Protein AF-A0A957SDJ1-F1 (afdb_monomer_lite)

Sequence (162 aa):
DATLLQKRFTLPARDPVRVSFGGVARGQEAPIFWISEKTANRILADSGQTVEALRRAAEQLGLDEVQTFDTGQTVAMQIDGEVRAGVEAVHVIGHLPAVEAQNLGGQMIVVMAQYDAPPPAPGDAIYPAVNDNASGVAVMLEAIRIMYETGYRPYKTFLFVA

Radius of gyration: 23.14 Å; chains: 1; bounding box: 52×44×58 Å

Foldseek 3Di:
DVVVVVQDFDDPVDDPVDDDDPDDDDGDSDDDADDDQVVVCVLQVQVPDGPVNVVVVVVVADVVGDDDDDSVDDDDDDDPDDDDPPDDDDKDKDKDAADPDDPQRPAEDEQEFADDDDADHVPDPGDPCVPPGVVSVVVVVVVVVVCVVVVPHHNYMYMYMD

Secondary structure (DSSP, 8-state):
-TTTTTS--B--SSBTTB--TTS--PPBSS------HHHHHHHTGGGT--HHHHHHHHTT--TT---------------------S------EEEEPPPS-TT-TT-EEEEE-----PPPPTT-S----IIIIIHHHHHHHHHHHHHHHTT---SSEEEEE-

pLDDT: mean 81.79, std 16.07, range [43.47, 98.19]

Structure (mmCIF, N/CA/C/O backbone):
data_AF-A0A957SDJ1-F1
#
_entry.id   AF-A0A957SDJ1-F1
#
loop_
_atom_site.group_PDB
_atom_site.id
_atom_site.type_symbol
_atom_site.label_atom_id
_atom_site.label_alt_id
_atom_site.label_comp_id
_atom_site.label_asym_id
_atom_site.label_entity_id
_atom_site.label_seq_id
_atom_site.pdbx_PDB_ins_code
_atom_site.Cartn_x
_atom_site.Cartn_y
_atom_site.Cartn_z
_atom_site.occupancy
_atom_site.B_iso_or_equiv
_atom_site.auth_seq_id
_atom_site.auth_comp_id
_atom_site.auth_asym_id
_atom_site.auth_atom_id
_atom_site.pdbx_PDB_model_num
ATOM 1 N N . ASP A 1 1 ? 6.014 -25.379 16.887 1.00 49.56 1 ASP A N 1
ATOM 2 C CA . ASP A 1 1 ? 4.820 -26.025 17.448 1.00 49.56 1 ASP A CA 1
ATOM 3 C C . ASP A 1 1 ? 3.858 -26.359 16.309 1.00 49.56 1 ASP A C 1
ATOM 5 O O . ASP A 1 1 ? 3.523 -25.466 15.541 1.00 49.56 1 ASP A O 1
ATOM 9 N N . ALA A 1 2 ? 3.503 -27.632 16.125 1.00 43.47 2 ALA A N 1
ATOM 10 C CA . ALA A 1 2 ? 2.720 -28.101 14.972 1.00 43.47 2 ALA A CA 1
ATOM 11 C C . ALA A 1 2 ? 1.269 -27.585 14.989 1.00 43.47 2 ALA A C 1
ATOM 13 O O . ALA A 1 2 ? 0.656 -27.417 13.938 1.00 43.47 2 ALA A O 1
ATOM 14 N N . THR A 1 3 ? 0.748 -27.254 16.171 1.00 54.88 3 THR A N 1
ATOM 15 C CA . THR A 1 3 ? -0.564 -26.623 16.364 1.00 54.88 3 THR A CA 1
ATOM 16 C C . THR A 1 3 ? -0.619 -25.191 15.835 1.00 54.88 3 THR A C 1
ATOM 18 O O . THR A 1 3 ? -1.650 -24.776 15.314 1.00 54.88 3 THR A O 1
ATOM 21 N N . LEU A 1 4 ? 0.496 -24.453 15.867 1.00 47.47 4 LEU A N 1
ATOM 22 C CA . LEU A 1 4 ? 0.580 -23.109 15.279 1.00 47.47 4 LEU A CA 1
ATOM 23 C C . LEU A 1 4 ? 0.482 -23.125 13.749 1.00 47.47 4 LEU A C 1
ATOM 25 O O . LEU A 1 4 ? -0.014 -22.169 13.168 1.00 47.47 4 LEU A O 1
ATOM 29 N N . LEU A 1 5 ? 0.894 -24.216 13.095 1.00 45.69 5 LEU A N 1
ATOM 30 C CA . LEU A 1 5 ? 0.767 -24.374 11.639 1.00 45.69 5 LEU A CA 1
ATOM 31 C C . LEU A 1 5 ? -0.687 -24.585 11.190 1.00 45.69 5 LEU A C 1
ATOM 33 O O . LEU A 1 5 ? -0.999 -24.375 10.021 1.00 45.69 5 LEU A O 1
ATOM 37 N N . GLN A 1 6 ? -1.575 -24.994 12.105 1.00 52.12 6 GLN A N 1
ATOM 38 C CA . GLN A 1 6 ? -3.013 -25.089 11.840 1.00 52.12 6 GLN A CA 1
ATOM 39 C C . GLN A 1 6 ? -3.759 -23.780 12.117 1.00 52.12 6 GLN A C 1
ATOM 41 O O . GLN A 1 6 ? -4.876 -23.600 11.626 1.00 52.12 6 GLN A O 1
ATOM 46 N N . LYS A 1 7 ? -3.158 -22.858 12.884 1.00 54.41 7 LYS A N 1
ATOM 47 C CA . LYS A 1 7 ? -3.734 -21.534 13.105 1.00 54.41 7 LYS A CA 1
ATOM 48 C C . LYS A 1 7 ? -3.619 -20.737 11.813 1.00 54.41 7 LYS A C 1
ATOM 50 O O . LYS A 1 7 ? -2.533 -20.500 11.289 1.00 54.41 7 LYS A O 1
ATOM 55 N N . ARG A 1 8 ? -4.770 -20.352 11.271 1.00 58.09 8 ARG A N 1
ATOM 56 C CA . ARG A 1 8 ? -4.831 -19.535 10.062 1.00 58.09 8 ARG A CA 1
ATOM 57 C C . ARG A 1 8 ? -4.597 -18.091 10.474 1.00 58.09 8 ARG A C 1
ATOM 59 O O . ARG A 1 8 ? -5.400 -17.517 11.202 1.00 58.09 8 ARG A O 1
ATOM 66 N N . PHE A 1 9 ? -3.475 -17.536 10.043 1.00 54.06 9 PHE A N 1
ATOM 67 C CA . PHE A 1 9 ? -3.145 -16.145 10.300 1.00 54.06 9 PHE A CA 1
ATOM 68 C C . PHE A 1 9 ? -3.997 -15.250 9.407 1.00 54.06 9 PHE A C 1
ATOM 70 O O . PHE A 1 9 ? -4.137 -15.509 8.210 1.00 54.06 9 PHE A O 1
ATOM 77 N N . THR A 1 10 ? -4.544 -14.183 9.982 1.00 50.41 10 THR A N 1
ATOM 78 C CA . THR A 1 10 ? -5.080 -13.099 9.162 1.00 50.41 10 THR A CA 1
ATOM 79 C C . THR A 1 10 ? -3.899 -12.245 8.716 1.00 50.41 10 THR A C 1
ATOM 81 O O . THR A 1 10 ? -3.015 -11.915 9.512 1.00 50.41 10 THR A O 1
ATOM 84 N N . LEU A 1 11 ? -3.827 -11.956 7.420 1.00 50.75 11 LEU A N 1
ATOM 85 C CA . LEU A 1 11 ? -2.914 -10.951 6.898 1.00 50.75 11 LEU A CA 1
ATOM 86 C C . LEU A 1 11 ? -3.661 -9.618 6.908 1.00 50.75 11 LEU A C 1
ATOM 88 O O . LEU A 1 11 ? -4.457 -9.367 6.007 1.00 50.75 11 LEU A O 1
ATOM 92 N N . PRO A 1 12 ? -3.366 -8.693 7.820 1.00 50.09 12 PRO A N 1
ATOM 93 C CA . PRO A 1 12 ? -3.019 -7.373 7.355 1.00 50.09 12 PRO A CA 1
ATOM 94 C C . PRO A 1 12 ? -1.614 -7.503 6.765 1.00 50.09 12 PRO A C 1
ATOM 96 O O . PRO A 1 12 ? -0.684 -7.936 7.445 1.00 50.09 12 PRO A O 1
ATOM 99 N N . ALA A 1 13 ? -1.430 -7.128 5.500 1.00 46.69 13 ALA A N 1
ATOM 100 C CA . ALA A 1 13 ? -0.107 -7.111 4.865 1.00 46.69 13 ALA A CA 1
ATOM 101 C C . ALA A 1 13 ? 0.901 -6.181 5.583 1.00 46.69 13 ALA A C 1
ATOM 103 O O . ALA A 1 13 ? 2.080 -6.146 5.236 1.00 46.69 13 ALA A O 1
ATOM 104 N N . ARG A 1 14 ? 0.450 -5.421 6.589 1.00 51.72 14 ARG A N 1
ATOM 105 C CA . ARG A 1 14 ? 1.237 -4.439 7.321 1.00 51.72 14 ARG A CA 1
ATOM 106 C C . ARG A 1 14 ? 0.742 -4.353 8.761 1.00 51.72 14 ARG A C 1
ATOM 108 O O . ARG A 1 14 ? -0.433 -4.082 8.993 1.00 51.72 14 ARG A O 1
ATOM 115 N N . ASP A 1 15 ? 1.640 -4.563 9.714 1.00 53.47 15 ASP A N 1
ATOM 116 C CA . ASP A 1 15 ? 1.422 -4.109 11.085 1.00 53.47 15 ASP A CA 1
ATOM 117 C C . ASP A 1 15 ? 1.322 -2.569 11.041 1.00 53.47 15 ASP A C 1
ATOM 119 O O . ASP A 1 15 ? 2.271 -1.926 10.576 1.00 53.47 15 ASP A O 1
ATOM 123 N N . PRO A 1 16 ? 0.192 -1.955 11.447 1.00 52.38 16 PRO A N 1
ATOM 124 C CA . PRO A 1 16 ? 0.015 -0.505 11.362 1.00 52.38 16 PRO A CA 1
ATOM 125 C C . PRO A 1 16 ? 0.982 0.263 12.275 1.00 52.38 16 PRO A C 1
ATOM 127 O O . PRO A 1 16 ? 1.159 1.464 12.095 1.00 52.38 16 PRO A O 1
ATOM 130 N N . VAL A 1 17 ? 1.623 -0.423 13.225 1.00 49.91 17 VAL A N 1
ATOM 131 C CA . VAL A 1 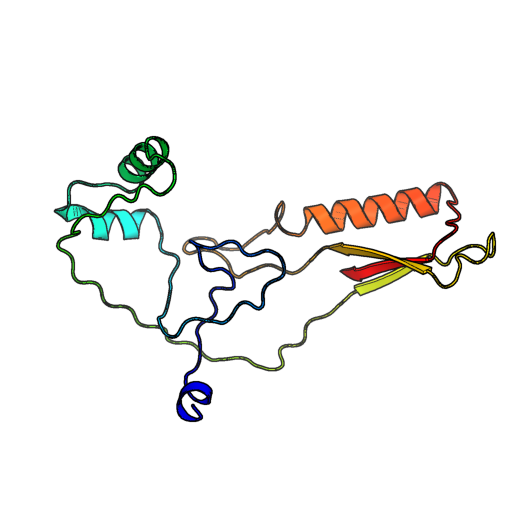17 ? 2.577 0.144 14.185 1.00 49.91 17 VAL A CA 1
ATOM 132 C C . VAL A 1 17 ? 4.026 -0.151 13.778 1.00 49.91 17 VAL A C 1
ATOM 134 O O . VAL A 1 17 ? 4.951 0.521 14.228 1.00 49.91 17 VAL A O 1
ATOM 137 N N . ARG A 1 18 ? 4.257 -1.127 12.887 1.00 48.44 18 ARG A N 1
ATOM 138 C CA . ARG A 1 18 ? 5.602 -1.547 12.478 1.00 48.44 18 ARG A CA 1
ATOM 139 C C . ARG A 1 18 ? 5.753 -1.590 10.961 1.00 48.44 18 ARG A C 1
ATOM 141 O O . ARG A 1 18 ? 5.398 -2.557 10.292 1.00 48.44 18 ARG A O 1
ATOM 148 N N . VAL A 1 19 ? 6.416 -0.572 10.417 1.00 50.03 19 VAL A N 1
ATOM 149 C CA . VAL A 1 19 ? 6.901 -0.591 9.033 1.00 50.03 19 VAL A CA 1
ATOM 150 C C . VAL A 1 19 ? 8.265 -1.277 9.010 1.00 50.03 19 VAL A C 1
ATOM 152 O O . VAL A 1 19 ? 9.256 -0.728 9.476 1.00 50.03 19 VAL A O 1
ATOM 155 N N . SER A 1 20 ? 8.337 -2.501 8.493 1.00 44.94 20 SER A N 1
ATOM 156 C CA . SER A 1 20 ? 9.617 -3.153 8.192 1.00 44.94 20 SER A CA 1
ATOM 157 C C . SER A 1 20 ? 9.768 -3.276 6.681 1.00 44.94 20 SER A C 1
ATOM 159 O O . SER A 1 20 ? 9.034 -4.024 6.044 1.00 44.94 20 SER A O 1
ATOM 161 N N . PHE A 1 21 ? 10.720 -2.543 6.105 1.00 45.03 21 PHE A N 1
ATOM 162 C CA . PHE A 1 21 ? 11.162 -2.784 4.734 1.00 45.03 21 PHE A CA 1
ATOM 163 C C . PHE A 1 21 ? 12.007 -4.067 4.700 1.00 45.03 21 PHE A C 1
ATOM 165 O O . PHE A 1 21 ? 12.922 -4.227 5.504 1.00 45.03 21 PHE A O 1
ATOM 172 N N . GLY A 1 22 ? 11.686 -4.992 3.791 1.00 47.22 22 GLY A N 1
ATOM 173 C CA . GLY A 1 22 ? 12.492 -6.196 3.535 1.00 47.22 22 GLY A CA 1
ATOM 174 C C . GLY A 1 22 ? 12.349 -7.349 4.541 1.00 47.22 22 GLY A C 1
ATOM 175 O O . GLY A 1 22 ? 13.127 -8.298 4.479 1.00 47.22 22 GLY A O 1
ATOM 176 N N . GLY A 1 23 ? 11.381 -7.296 5.462 1.00 53.31 23 GLY A N 1
ATOM 177 C CA . GLY A 1 23 ? 11.087 -8.391 6.393 1.00 53.31 23 GLY A CA 1
ATOM 178 C C . GLY A 1 23 ? 9.976 -9.318 5.892 1.00 53.31 23 GLY A C 1
ATOM 179 O O . GLY A 1 23 ? 9.065 -8.883 5.193 1.00 53.31 23 GLY A O 1
ATOM 180 N N . VAL A 1 24 ? 10.009 -10.593 6.293 1.00 52.81 24 VAL A N 1
ATOM 181 C CA . VAL A 1 24 ? 8.871 -11.502 6.085 1.00 52.81 24 VAL A CA 1
ATOM 182 C C . VAL A 1 24 ? 7.725 -11.034 6.979 1.00 52.81 24 VAL A C 1
ATOM 184 O O . VAL A 1 24 ? 7.798 -11.173 8.202 1.00 52.81 24 VAL A O 1
ATOM 187 N N . ALA A 1 25 ? 6.668 -10.491 6.377 1.00 54.62 25 ALA A N 1
ATOM 188 C CA . ALA A 1 25 ? 5.422 -10.226 7.080 1.00 54.62 25 ALA A CA 1
ATOM 189 C C . ALA A 1 25 ? 4.823 -11.569 7.521 1.00 54.62 25 ALA A C 1
ATOM 191 O O . ALA A 1 25 ? 4.375 -12.374 6.705 1.00 54.62 25 ALA A O 1
ATOM 192 N N . ARG A 1 26 ? 4.861 -11.844 8.826 1.00 56.28 26 ARG A N 1
ATOM 193 C CA . ARG A 1 26 ? 4.103 -12.945 9.421 1.00 56.28 26 ARG A CA 1
ATOM 194 C C . ARG A 1 26 ? 2.746 -12.384 9.820 1.00 56.28 26 ARG A C 1
ATOM 196 O O . ARG A 1 26 ? 2.697 -11.388 10.537 1.00 56.28 26 ARG A O 1
ATOM 203 N N . GLY A 1 27 ? 1.669 -12.998 9.332 1.00 58.56 27 GLY A N 1
ATOM 204 C CA . GLY A 1 27 ? 0.319 -12.644 9.766 1.00 58.56 27 GLY A CA 1
ATOM 205 C C . GLY A 1 27 ? 0.158 -12.818 11.280 1.00 58.56 27 GLY A C 1
ATOM 206 O O . GLY A 1 27 ? 0.983 -13.461 11.934 1.00 58.56 27 GLY A O 1
ATOM 207 N N . GLN A 1 28 ? -0.894 -12.229 11.843 1.00 64.31 28 GLN A N 1
ATOM 208 C CA . GLN A 1 28 ? -1.128 -12.241 13.289 1.00 64.31 28 GLN A CA 1
ATOM 209 C C . GLN A 1 28 ? -2.182 -13.284 13.686 1.00 64.31 28 GLN A C 1
ATOM 211 O O . GLN A 1 28 ? -3.058 -13.639 12.892 1.00 64.31 28 GLN A O 1
ATOM 216 N N . GLU A 1 29 ? -2.077 -13.800 14.919 1.00 66.44 29 GLU A N 1
ATOM 217 C CA . GLU A 1 29 ? -3.080 -14.711 15.505 1.00 66.44 29 GLU A CA 1
ATOM 218 C C . GLU A 1 29 ? -4.362 -13.982 15.927 1.00 66.44 29 GLU A C 1
ATOM 220 O O . GLU A 1 29 ? -5.395 -14.620 16.121 1.00 66.44 29 GLU A O 1
ATOM 225 N N . ALA A 1 30 ? -4.299 -12.656 16.060 1.00 70.38 30 ALA A N 1
ATOM 226 C CA . ALA A 1 30 ? -5.447 -11.809 16.332 1.00 70.38 30 ALA A CA 1
ATOM 227 C C . ALA A 1 30 ? -5.935 -11.146 15.031 1.00 70.38 30 ALA A C 1
ATOM 229 O O . ALA A 1 30 ? -5.107 -10.658 14.255 1.00 70.38 30 ALA A O 1
ATOM 230 N N . PRO A 1 31 ? -7.255 -11.111 14.779 1.00 73.44 31 PRO A N 1
ATOM 231 C CA . PRO A 1 31 ? -7.810 -10.336 13.678 1.00 73.44 31 PRO A CA 1
ATOM 232 C C . PRO A 1 31 ? -7.573 -8.837 13.894 1.00 73.44 31 PRO A C 1
ATOM 234 O O . PRO A 1 31 ? -7.724 -8.320 15.000 1.00 73.44 31 PRO A O 1
ATOM 237 N N . ILE A 1 32 ? -7.241 -8.132 12.814 1.00 76.06 32 ILE A N 1
ATOM 238 C CA . ILE A 1 32 ? -7.109 -6.672 12.792 1.00 76.06 32 ILE A CA 1
ATOM 239 C C . ILE A 1 32 ? -8.023 -6.129 11.699 1.00 76.06 32 ILE A C 1
ATOM 241 O O . ILE A 1 32 ? -8.060 -6.661 10.587 1.00 76.06 32 ILE A O 1
ATOM 245 N N . PHE A 1 33 ? -8.726 -5.040 12.005 1.00 77.62 33 PHE A N 1
ATOM 246 C CA . PHE A 1 33 ? -9.606 -4.363 11.065 1.00 77.62 33 PHE A CA 1
ATOM 247 C C . PHE A 1 33 ? -9.244 -2.905 10.875 1.00 77.62 33 PHE A C 1
ATOM 249 O O . PHE A 1 33 ? -9.018 -2.172 11.837 1.00 77.62 33 PHE A O 1
ATOM 256 N N . TRP A 1 34 ? -9.338 -2.470 9.623 1.00 79.75 34 TRP A N 1
ATOM 257 C CA . TRP A 1 34 ? -9.606 -1.075 9.328 1.00 79.75 34 TRP A CA 1
ATOM 258 C C . TRP A 1 34 ? -11.075 -0.790 9.634 1.00 79.75 34 TRP A C 1
ATOM 260 O O . TRP A 1 34 ? -11.964 -1.526 9.208 1.00 79.75 34 TRP A O 1
ATOM 270 N N . ILE A 1 35 ? -11.329 0.284 10.373 1.00 86.19 35 ILE A N 1
ATOM 271 C CA . ILE A 1 35 ? -12.672 0.800 10.634 1.00 86.19 35 ILE A CA 1
ATOM 272 C C . ILE A 1 35 ? -12.741 2.252 10.179 1.00 86.19 35 ILE A C 1
ATOM 274 O O . ILE A 1 35 ? -11.733 2.955 10.156 1.00 86.19 35 ILE A O 1
ATOM 278 N N . SER A 1 36 ? -13.938 2.716 9.828 1.00 89.00 36 SER A N 1
ATOM 279 C CA . SER A 1 36 ? -14.133 4.127 9.501 1.00 89.00 36 SER A CA 1
ATOM 280 C C . SER A 1 36 ? -13.956 5.008 10.738 1.00 89.00 36 SER A C 1
ATOM 282 O O . SER A 1 36 ? -14.215 4.586 11.870 1.00 89.00 36 SER A O 1
ATOM 284 N N . GLU A 1 37 ? -13.607 6.274 10.519 1.00 92.19 37 GLU A N 1
ATOM 285 C CA . GLU A 1 37 ? -13.507 7.266 11.594 1.00 92.19 37 GLU A CA 1
ATOM 286 C C . GLU A 1 37 ? -14.832 7.426 12.357 1.00 92.19 37 GLU A C 1
ATOM 288 O O . GLU A 1 37 ? -14.849 7.566 13.578 1.00 92.19 37 GLU A O 1
ATOM 293 N N . LYS A 1 38 ? -15.967 7.304 11.657 1.00 93.69 38 LYS A N 1
ATOM 294 C CA . LYS A 1 38 ? -17.298 7.287 12.277 1.00 93.69 38 LYS A CA 1
ATOM 295 C C . LYS A 1 38 ? -17.452 6.133 13.272 1.00 93.69 38 LYS A C 1
ATOM 297 O O . LYS A 1 38 ? -17.997 6.335 14.355 1.00 93.69 38 LYS A O 1
ATOM 302 N N . THR A 1 39 ? -17.004 4.930 12.915 1.00 93.50 39 THR A N 1
ATOM 303 C CA . THR A 1 39 ? -17.045 3.770 13.818 1.00 93.50 39 THR A CA 1
ATOM 304 C C . THR A 1 39 ? -16.075 3.946 14.982 1.00 93.50 39 THR A C 1
ATOM 306 O O . THR A 1 39 ? -16.457 3.687 16.118 1.00 93.50 39 THR A O 1
ATOM 309 N N . ALA A 1 40 ? -14.865 4.452 14.735 1.00 93.69 40 ALA A N 1
ATOM 310 C CA . ALA A 1 40 ? -13.898 4.738 15.792 1.00 93.69 40 ALA A CA 1
ATOM 311 C C . ALA A 1 40 ? -14.442 5.764 16.803 1.00 93.69 40 ALA A C 1
ATOM 313 O O . ALA A 1 40 ? -14.426 5.508 18.001 1.00 93.69 40 ALA A O 1
ATOM 314 N N . ASN A 1 41 ? -15.035 6.870 16.340 1.00 95.44 41 ASN A N 1
ATOM 315 C CA . ASN A 1 41 ? -15.648 7.871 17.220 1.00 95.44 41 ASN A CA 1
ATOM 316 C C . ASN A 1 41 ? -16.838 7.319 18.023 1.00 95.44 41 ASN A C 1
ATOM 318 O O . ASN A 1 41 ? -17.078 7.771 19.135 1.00 95.44 41 ASN A O 1
ATOM 322 N N . ARG A 1 42 ? -17.565 6.318 17.508 1.00 93.94 42 ARG A N 1
ATOM 323 C CA . ARG A 1 42 ? -18.585 5.614 18.305 1.00 93.94 42 ARG A CA 1
ATOM 324 C C . ARG A 1 42 ? -17.976 4.800 19.446 1.00 93.94 42 ARG A C 1
ATOM 326 O O . ARG A 1 42 ? -18.568 4.747 20.514 1.00 93.94 42 ARG A O 1
ATOM 333 N N . ILE A 1 43 ? -16.829 4.162 19.217 1.00 94.44 43 ILE A N 1
ATOM 334 C CA . ILE A 1 43 ? -16.103 3.418 20.260 1.00 94.44 43 ILE A CA 1
ATOM 335 C C . ILE A 1 43 ? -15.532 4.394 21.303 1.00 94.44 43 ILE A C 1
ATOM 337 O O . ILE A 1 43 ? -15.526 4.093 22.487 1.00 94.44 43 ILE A O 1
ATOM 341 N N . LEU A 1 44 ? -15.108 5.586 20.882 1.00 94.94 44 LEU A N 1
ATOM 342 C CA . LEU A 1 44 ? -14.558 6.620 21.768 1.00 94.94 44 LEU A CA 1
ATOM 343 C C . LEU A 1 44 ? -15.619 7.460 22.504 1.00 94.94 44 LEU A C 1
ATOM 345 O O . LEU A 1 44 ? -15.257 8.321 23.2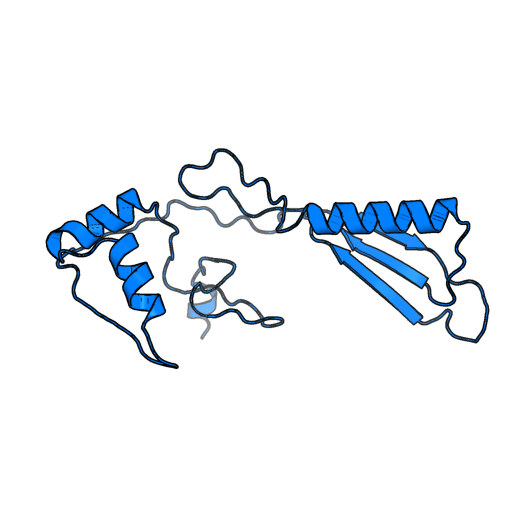99 1.00 94.94 44 LEU A O 1
ATOM 349 N N . ALA A 1 45 ? -16.913 7.245 22.248 1.00 92.12 45 ALA A N 1
ATOM 350 C CA . ALA A 1 45 ? -17.971 8.159 22.686 1.00 92.12 45 ALA A CA 1
ATOM 351 C C . ALA A 1 45 ? -17.981 8.415 24.207 1.00 92.12 45 ALA A C 1
ATOM 353 O O . ALA A 1 45 ? -18.156 9.558 24.628 1.00 92.12 45 ALA A O 1
ATOM 354 N N . ASP A 1 46 ? -17.724 7.381 25.012 1.00 91.06 46 ASP A N 1
ATOM 355 C CA . ASP A 1 46 ? -17.794 7.463 26.477 1.00 91.06 46 ASP A CA 1
ATOM 356 C C . ASP A 1 46 ? -16.467 7.896 27.123 1.00 91.06 46 ASP A C 1
ATOM 358 O O . ASP A 1 46 ? -16.443 8.268 28.296 1.00 91.06 46 ASP A O 1
ATOM 362 N N . SER A 1 47 ? -15.364 7.925 26.364 1.00 91.38 47 SER A N 1
ATOM 363 C CA . SER A 1 47 ? -14.067 8.405 26.862 1.00 91.38 47 SER A CA 1
ATOM 364 C C . SER A 1 47 ? -13.890 9.920 26.741 1.00 91.38 47 SER A C 1
ATOM 366 O O . SER A 1 47 ? -12.873 10.463 27.175 1.00 91.38 47 SER A O 1
ATOM 368 N N . GLY A 1 48 ? -14.849 10.616 26.118 1.00 89.56 48 GLY A N 1
ATOM 369 C CA . GLY A 1 48 ? -14.745 12.044 25.805 1.00 89.56 48 GLY A CA 1
ATOM 370 C C . GLY A 1 48 ? -13.699 12.367 24.731 1.00 89.56 48 GLY A C 1
ATOM 371 O O . GLY A 1 48 ? -13.389 13.538 24.514 1.00 89.56 48 GLY A O 1
ATOM 372 N N . GLN A 1 49 ? -13.150 11.349 24.059 1.00 93.88 49 GLN A N 1
ATOM 373 C CA . GLN A 1 49 ? -12.163 11.505 22.996 1.00 93.88 49 GLN A CA 1
ATOM 374 C C . GLN A 1 49 ? -12.810 11.435 21.613 1.00 93.88 49 GLN A C 1
ATOM 376 O O . GLN A 1 49 ? -13.888 10.883 21.409 1.00 93.88 49 GLN A O 1
ATOM 381 N N . THR A 1 50 ? -12.101 11.972 20.627 1.00 95.69 50 THR A N 1
ATOM 382 C CA . THR A 1 50 ? -12.407 11.782 19.206 1.00 95.69 50 THR A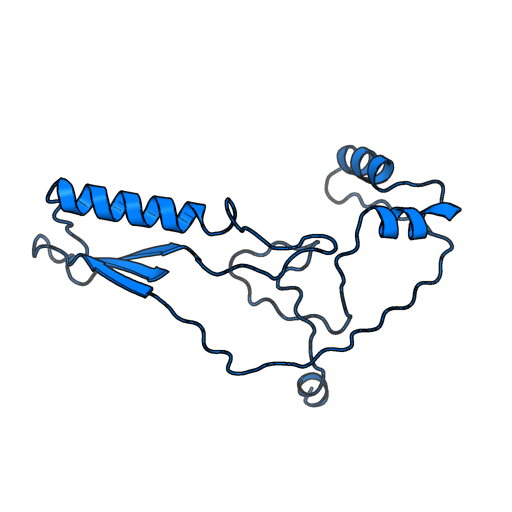 CA 1
ATOM 383 C C . THR A 1 50 ? -11.122 11.431 18.479 1.00 95.69 50 THR A C 1
ATOM 385 O O 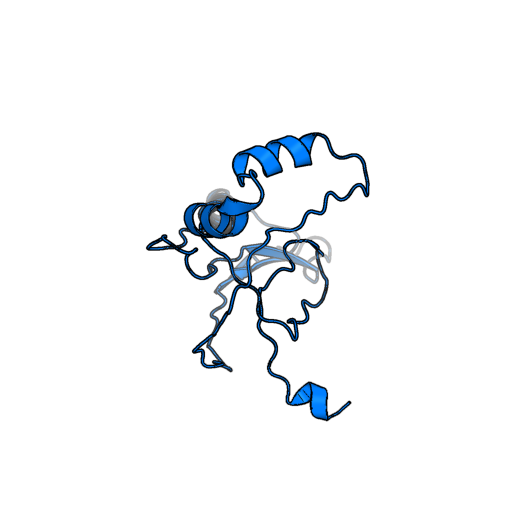. THR A 1 50 ? -10.043 11.822 18.920 1.00 95.69 50 THR A O 1
ATOM 388 N N . VAL A 1 51 ? -11.216 10.734 17.349 1.00 94.88 51 VAL A N 1
ATOM 389 C CA . VAL A 1 51 ? -10.050 10.423 16.506 1.00 94.88 51 VAL A CA 1
ATOM 390 C C . VAL A 1 51 ? -9.254 11.689 16.185 1.00 94.88 51 VAL A C 1
ATOM 392 O O . VAL A 1 51 ? -8.032 11.695 16.278 1.00 94.88 51 VAL A O 1
ATOM 395 N N . GLU A 1 52 ? -9.948 12.779 15.878 1.00 96.25 52 GLU A N 1
ATOM 396 C CA . GLU A 1 52 ? -9.341 14.071 15.572 1.00 96.25 52 GLU A CA 1
ATOM 397 C C . GLU A 1 52 ? -8.581 14.678 16.769 1.00 96.25 52 GLU A C 1
ATOM 399 O O . GLU A 1 52 ? -7.471 15.187 16.615 1.00 96.25 52 GLU A O 1
ATOM 404 N N . ALA A 1 53 ? -9.128 14.586 17.987 1.00 94.38 53 ALA A N 1
ATOM 405 C CA . ALA A 1 53 ? -8.415 15.009 19.194 1.00 94.38 53 ALA A CA 1
ATOM 406 C C . ALA A 1 53 ? -7.176 14.141 19.467 1.00 94.38 53 ALA A C 1
ATOM 408 O O . ALA A 1 53 ? -6.121 14.672 19.813 1.00 94.38 53 ALA A O 1
ATOM 409 N N . LEU A 1 54 ? -7.288 12.827 19.258 1.00 93.81 54 LEU A N 1
ATOM 410 C CA . LEU A 1 54 ? -6.188 11.884 19.452 1.00 93.81 54 LEU A CA 1
ATOM 411 C C . LEU A 1 54 ? -5.060 12.088 18.437 1.00 93.81 54 LEU A C 1
ATOM 413 O O . LEU A 1 54 ? -3.898 11.997 18.815 1.00 93.81 54 LEU A O 1
ATOM 417 N N . ARG A 1 55 ? -5.369 12.420 17.175 1.00 93.75 55 ARG A N 1
ATOM 418 C CA . ARG A 1 55 ? -4.349 12.773 16.170 1.00 93.75 55 ARG A CA 1
ATOM 419 C C . ARG A 1 55 ? -3.538 13.995 16.602 1.00 93.75 55 ARG A C 1
ATOM 421 O O . ARG A 1 55 ? -2.316 13.938 16.582 1.00 93.75 55 ARG A O 1
ATOM 428 N N . ARG A 1 56 ? -4.202 15.059 17.072 1.00 94.56 56 ARG A N 1
ATOM 429 C CA . ARG A 1 56 ? -3.511 16.254 17.594 1.00 94.56 56 ARG A CA 1
ATOM 430 C C . ARG A 1 56 ? -2.670 15.960 18.833 1.00 94.56 56 ARG A C 1
ATOM 432 O O . ARG A 1 56 ? -1.587 16.513 18.977 1.00 94.56 56 ARG A O 1
ATOM 439 N N . ALA A 1 57 ? -3.161 15.106 19.731 1.00 91.81 57 ALA A N 1
ATOM 440 C CA . ALA A 1 57 ? -2.382 14.673 20.888 1.00 91.81 57 ALA A CA 1
ATOM 441 C C . ALA A 1 57 ? -1.145 13.868 20.458 1.00 91.81 57 ALA A C 1
ATOM 443 O O . ALA A 1 57 ? -0.066 14.079 21.000 1.00 91.81 57 ALA A O 1
ATOM 444 N N . ALA A 1 58 ? -1.273 13.013 19.437 1.00 91.56 58 ALA A N 1
ATOM 445 C CA . ALA A 1 58 ? -0.164 12.222 18.912 1.00 91.56 58 ALA A CA 1
ATOM 446 C C . ALA A 1 58 ? 0.970 13.080 18.326 1.00 91.56 58 ALA A C 1
ATOM 448 O O . ALA A 1 58 ? 2.133 12.719 18.467 1.00 91.56 58 ALA A O 1
ATOM 449 N N . GLU A 1 59 ? 0.662 14.234 17.727 1.00 93.94 59 GLU A N 1
ATOM 450 C CA . GLU A 1 59 ? 1.672 15.190 17.236 1.00 93.94 59 GLU A CA 1
ATOM 451 C C . GLU A 1 59 ? 2.523 15.811 18.357 1.00 93.94 59 GLU A C 1
ATOM 453 O O . GLU A 1 59 ? 3.602 16.338 18.093 1.00 93.94 59 GLU A O 1
ATOM 458 N N . GLN A 1 60 ? 2.037 15.771 19.600 1.00 94.50 60 GLN A N 1
ATOM 459 C CA . GLN A 1 60 ? 2.720 16.318 20.774 1.00 94.50 60 GLN A CA 1
ATOM 460 C C . GLN A 1 60 ? 3.574 15.268 21.500 1.00 94.50 60 GLN A C 1
ATOM 462 O O . GLN A 1 60 ? 4.326 15.633 22.402 1.00 94.50 60 GLN A O 1
ATOM 467 N N . LEU A 1 61 ? 3.452 13.986 21.137 1.00 93.31 61 LEU A N 1
ATOM 468 C CA . LEU A 1 61 ? 4.178 12.902 21.793 1.00 93.31 61 LEU A CA 1
ATOM 469 C C . LEU A 1 61 ? 5.674 12.969 21.472 1.00 93.31 61 LEU A C 1
ATOM 471 O O . LEU A 1 61 ? 6.086 13.183 20.329 1.00 93.31 61 LEU A O 1
ATOM 475 N N . GLY A 1 62 ? 6.495 12.752 22.497 1.00 92.12 62 GLY A N 1
ATOM 476 C CA . GLY A 1 62 ? 7.931 12.568 22.351 1.00 92.12 62 GLY A CA 1
ATOM 477 C C . GLY A 1 62 ? 8.303 11.227 21.710 1.00 92.12 62 GLY A C 1
ATOM 478 O O . GLY A 1 62 ? 7.468 10.355 21.463 1.00 92.12 62 GLY A O 1
ATOM 479 N N . LEU A 1 63 ? 9.604 11.041 21.467 1.00 87.88 63 LEU A N 1
ATOM 480 C CA . LEU A 1 63 ? 10.137 9.750 21.029 1.00 87.88 63 LEU A CA 1
ATOM 481 C C . LEU A 1 63 ? 9.819 8.673 22.080 1.00 87.88 63 LEU A C 1
ATOM 483 O O . LEU A 1 63 ? 10.088 8.875 23.262 1.00 87.88 63 LEU A O 1
ATOM 487 N N . ASP A 1 64 ? 9.263 7.546 21.632 1.00 86.81 64 ASP A N 1
ATOM 488 C CA . ASP A 1 64 ? 8.833 6.407 22.459 1.00 86.81 64 ASP A CA 1
ATOM 489 C C . ASP A 1 64 ? 7.739 6.718 23.502 1.00 86.81 64 ASP A C 1
ATOM 491 O O . ASP A 1 64 ? 7.455 5.896 24.378 1.00 86.81 64 ASP A O 1
ATOM 495 N N . GLU A 1 65 ? 7.080 7.876 23.408 1.00 90.62 65 GLU A N 1
ATOM 496 C CA . GLU A 1 65 ? 5.949 8.208 24.269 1.00 90.62 65 GLU A CA 1
ATOM 497 C C . GLU A 1 65 ? 4.654 7.584 23.735 1.00 90.62 65 GLU A C 1
ATOM 499 O O . GLU A 1 65 ? 4.348 7.637 22.542 1.00 90.62 65 GLU A O 1
ATOM 504 N N . VAL A 1 66 ? 3.871 6.985 24.634 1.00 88.75 66 VAL A N 1
ATOM 505 C CA . VAL A 1 66 ? 2.600 6.340 24.298 1.00 88.75 66 VAL A CA 1
ATOM 506 C C . VAL A 1 66 ? 1.517 6.846 25.234 1.00 88.75 66 VAL A C 1
ATOM 508 O O . VAL A 1 66 ? 1.628 6.730 26.455 1.00 88.75 66 VAL A O 1
ATOM 511 N N . GLN A 1 67 ? 0.425 7.335 24.654 1.00 86.25 67 GLN A N 1
ATOM 512 C CA . GLN A 1 67 ? -0.786 7.648 25.397 1.00 86.25 67 GLN A CA 1
ATOM 513 C C . GLN A 1 67 ? -1.761 6.471 25.334 1.00 86.25 67 GLN A C 1
ATOM 515 O O . GLN A 1 67 ? -2.105 5.982 24.259 1.00 86.25 67 GLN A O 1
ATOM 520 N N . THR A 1 68 ? -2.237 6.037 26.499 1.00 89.81 68 THR A N 1
ATOM 521 C CA . THR A 1 68 ? -3.285 5.018 26.628 1.00 89.81 68 THR A CA 1
ATOM 522 C C . THR A 1 68 ? -4.410 5.554 27.502 1.00 89.81 68 THR A C 1
ATOM 524 O O . THR A 1 68 ? -4.183 6.371 28.394 1.00 89.81 68 THR A O 1
ATOM 527 N N . PHE A 1 69 ? -5.637 5.132 27.225 1.00 88.75 69 PHE A N 1
ATOM 528 C CA . PHE A 1 69 ? -6.810 5.479 28.016 1.00 88.75 69 PHE A CA 1
ATOM 529 C C . PHE A 1 69 ? -7.869 4.390 27.850 1.00 88.75 69 PHE A C 1
ATOM 531 O O . PHE A 1 69 ? -7.878 3.665 26.852 1.00 88.75 69 PHE A O 1
ATOM 538 N N . ASP A 1 70 ? -8.754 4.276 28.835 1.00 90.75 70 ASP A N 1
ATOM 539 C CA . ASP A 1 70 ? -9.891 3.369 28.755 1.00 90.75 70 ASP A CA 1
ATOM 540 C C . ASP A 1 70 ? -10.993 3.990 27.887 1.00 90.75 70 ASP A C 1
ATOM 542 O O . ASP A 1 70 ? -11.324 5.171 28.015 1.00 90.75 70 ASP A O 1
ATOM 546 N N . THR A 1 71 ? -11.553 3.188 26.986 1.00 91.75 71 THR A N 1
ATOM 547 C CA . THR A 1 71 ? -12.694 3.603 26.162 1.00 91.75 71 THR A CA 1
ATOM 548 C C . THR A 1 71 ? -14.025 3.410 26.885 1.00 91.75 71 THR A C 1
ATOM 550 O O . THR A 1 71 ? -15.021 3.990 26.469 1.00 91.75 71 THR A O 1
ATOM 553 N N . GLY A 1 72 ? -14.059 2.580 27.935 1.00 90.12 72 GLY A N 1
ATOM 554 C CA . GLY A 1 72 ? -15.281 2.167 28.623 1.00 90.12 72 GLY A CA 1
ATOM 555 C C . GLY A 1 72 ? -16.169 1.226 27.801 1.00 90.12 72 GLY A C 1
ATOM 556 O O . GLY A 1 72 ? -17.201 0.781 28.300 1.00 90.12 72 GLY A O 1
ATOM 557 N N . GLN A 1 73 ? -15.776 0.891 26.565 1.00 90.19 73 GLN A N 1
ATOM 558 C CA . GLN A 1 73 ? -16.574 0.083 25.651 1.00 90.19 73 GLN A CA 1
ATOM 559 C C . GLN A 1 73 ? -16.057 -1.345 25.533 1.00 90.19 73 GLN A C 1
ATOM 561 O O . GLN A 1 73 ? -14.863 -1.602 25.387 1.00 90.19 73 GLN A O 1
ATOM 566 N N . THR A 1 74 ? -16.995 -2.290 25.488 1.00 91.31 74 THR A N 1
ATOM 567 C CA . THR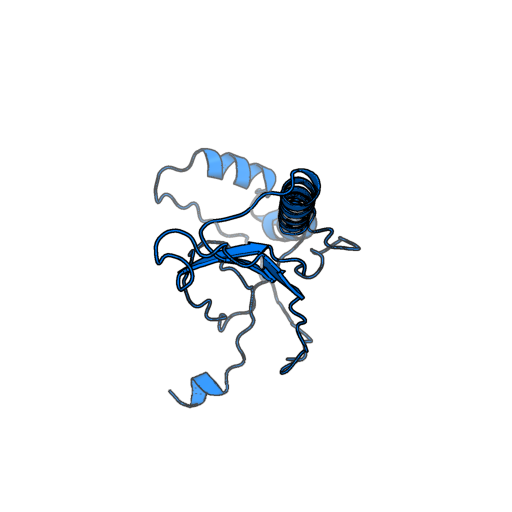 A 1 74 ? -16.719 -3.662 25.052 1.00 91.31 74 THR A CA 1
ATOM 568 C C . THR A 1 74 ? -17.132 -3.813 23.594 1.00 91.31 74 THR A C 1
ATOM 570 O O . THR A 1 74 ? -18.294 -3.606 23.246 1.00 91.31 74 THR A O 1
ATOM 573 N N . VAL A 1 75 ? -16.185 -4.191 22.737 1.00 90.06 75 VAL A N 1
ATOM 574 C CA . VAL A 1 75 ? -16.419 -4.421 21.305 1.00 90.06 75 VAL A CA 1
ATOM 575 C C . VAL A 1 75 ? -16.249 -5.897 20.960 1.00 90.06 75 VAL A C 1
ATOM 577 O O . VAL A 1 75 ? -15.404 -6.585 21.528 1.00 90.06 75 VAL A O 1
ATOM 580 N N . ALA A 1 76 ? -17.046 -6.380 20.009 1.00 88.81 76 ALA A N 1
ATOM 581 C CA . ALA A 1 76 ? -16.930 -7.721 19.449 1.00 88.81 76 ALA A CA 1
ATOM 582 C C . ALA A 1 76 ? -16.636 -7.635 17.948 1.00 88.81 76 ALA A C 1
ATOM 584 O O . ALA A 1 76 ? -17.103 -6.724 17.263 1.00 88.81 76 ALA A O 1
ATOM 585 N N . MET A 1 77 ? -15.866 -8.596 17.445 1.00 82.00 77 MET A N 1
ATOM 586 C CA . MET A 1 77 ? -15.461 -8.688 16.046 1.00 82.00 77 MET A CA 1
ATOM 587 C C . MET A 1 77 ? -15.667 -10.104 15.520 1.00 82.00 77 MET A C 1
ATOM 589 O O . MET A 1 77 ? -15.371 -11.073 16.214 1.00 82.00 77 MET A O 1
ATOM 593 N N . GLN A 1 78 ? -16.140 -10.206 14.280 1.00 81.44 78 GLN A N 1
ATOM 594 C CA . GLN A 1 78 ? -16.265 -11.461 13.545 1.00 81.44 78 GLN A CA 1
ATOM 595 C C . GLN A 1 78 ? -15.793 -11.256 12.106 1.00 81.44 78 GLN A C 1
ATOM 597 O O . GLN A 1 78 ? -16.082 -10.224 11.500 1.00 81.44 78 GLN A O 1
ATOM 602 N N . ILE A 1 79 ? -15.067 -12.241 11.575 1.00 74.56 79 ILE A N 1
ATOM 603 C CA . ILE A 1 79 ? -14.675 -12.314 10.166 1.00 74.56 79 ILE A CA 1
ATOM 604 C C . ILE A 1 79 ? -15.311 -13.554 9.569 1.00 74.56 79 ILE A C 1
ATOM 606 O O . ILE A 1 79 ? -14.912 -14.669 9.904 1.00 74.56 79 ILE A O 1
ATOM 610 N N . ASP A 1 80 ? -16.218 -13.344 8.625 1.00 77.75 80 ASP A N 1
ATOM 611 C CA . ASP A 1 80 ? -16.684 -14.404 7.743 1.00 77.75 80 ASP A CA 1
ATOM 612 C C . ASP A 1 80 ? -15.839 -14.339 6.467 1.00 77.75 80 ASP A C 1
ATOM 614 O O . ASP A 1 80 ? -16.063 -13.509 5.586 1.00 77.75 80 ASP A O 1
ATOM 618 N N . GLY A 1 81 ? -14.788 -15.158 6.409 1.00 74.62 81 GLY A N 1
ATOM 619 C CA . GLY A 1 81 ? -13.808 -15.130 5.327 1.00 74.62 81 GLY A CA 1
ATOM 620 C C . GLY A 1 81 ? -13.343 -16.521 4.919 1.00 74.62 81 GLY A C 1
ATOM 621 O O . GLY A 1 81 ? -13.320 -17.456 5.718 1.00 74.62 81 GLY A O 1
ATOM 622 N N . GLU A 1 82 ? -12.933 -16.645 3.660 1.00 77.88 82 GLU A N 1
ATOM 623 C CA . GLU A 1 82 ? -12.330 -17.853 3.108 1.00 77.88 82 GLU A CA 1
ATOM 624 C C . GLU A 1 82 ? -10.879 -17.566 2.716 1.00 77.88 82 GLU A C 1
ATOM 626 O O . GLU A 1 82 ? -10.579 -16.556 2.077 1.00 77.88 82 GLU A O 1
ATOM 631 N N . VAL A 1 83 ? -9.967 -18.472 3.072 1.00 74.19 83 VAL A N 1
ATOM 632 C CA . VAL A 1 83 ? -8.585 -18.399 2.593 1.00 74.19 83 VAL A CA 1
ATOM 633 C C . VAL A 1 83 ? -8.545 -18.907 1.161 1.00 74.19 83 VAL A C 1
ATOM 635 O O . VAL A 1 83 ? -8.771 -20.090 0.916 1.00 74.19 83 VAL A O 1
ATOM 638 N N . ARG A 1 84 ? -8.194 -18.023 0.227 1.00 77.50 84 ARG A N 1
ATOM 639 C CA . ARG A 1 84 ? -7.901 -18.401 -1.155 1.00 77.50 84 ARG A CA 1
ATOM 640 C C . ARG A 1 84 ? -6.398 -18.549 -1.329 1.00 77.50 84 ARG A C 1
ATOM 642 O O . ARG A 1 84 ? -5.650 -17.596 -1.136 1.00 77.50 84 ARG A O 1
ATOM 649 N N . ALA A 1 85 ? -5.968 -19.758 -1.666 1.00 81.25 85 ALA A N 1
ATOM 650 C CA . ALA A 1 85 ? -4.576 -20.086 -1.949 1.00 81.25 85 ALA A CA 1
ATOM 651 C C . ALA A 1 85 ? -4.403 -20.401 -3.437 1.00 81.25 85 ALA A C 1
ATOM 653 O O . ALA A 1 85 ? -5.352 -20.826 -4.093 1.00 81.25 85 ALA A O 1
ATOM 654 N N . GLY A 1 86 ? -3.191 -20.198 -3.959 1.00 83.06 86 GLY A N 1
ATOM 655 C CA . GLY A 1 86 ? -2.904 -20.436 -5.376 1.00 83.06 86 GLY A CA 1
ATOM 656 C C . GLY A 1 86 ? -3.658 -19.491 -6.312 1.00 83.06 86 GLY A C 1
ATOM 657 O O . GLY A 1 86 ? -3.960 -19.868 -7.438 1.00 83.06 86 GLY A O 1
ATOM 658 N N . VAL A 1 87 ? -3.993 -18.286 -5.837 1.00 85.56 87 VAL A N 1
ATOM 659 C CA . VAL A 1 87 ? -4.525 -17.232 -6.704 1.00 85.56 87 VAL A CA 1
ATOM 660 C C . VAL A 1 87 ? -3.433 -16.862 -7.699 1.00 85.56 87 VAL A C 1
ATOM 662 O O . VAL A 1 87 ? -2.303 -16.580 -7.299 1.00 85.56 87 VAL A O 1
ATOM 665 N N . GLU A 1 88 ? -3.763 -16.909 -8.985 1.00 89.50 88 GLU A N 1
ATOM 666 C CA . GLU A 1 88 ? -2.826 -16.553 -10.042 1.00 89.50 88 GLU A CA 1
ATOM 667 C C . GLU A 1 88 ? -2.501 -15.059 -9.961 1.00 89.50 88 GLU A C 1
ATOM 669 O O . GLU A 1 88 ? -3.394 -14.210 -9.986 1.00 89.50 88 GLU A O 1
ATOM 674 N N . ALA A 1 89 ? -1.211 -14.754 -9.849 1.00 86.44 89 ALA A N 1
ATOM 675 C CA . ALA A 1 89 ? -0.672 -13.416 -10.013 1.00 86.44 89 ALA A CA 1
ATOM 676 C C . ALA A 1 89 ? 0.079 -13.380 -11.344 1.00 86.44 89 ALA A C 1
ATOM 678 O O . ALA A 1 89 ? 0.867 -14.281 -11.642 1.00 86.44 89 ALA A O 1
ATOM 679 N N . VAL A 1 90 ? -0.185 -12.354 -12.147 1.00 91.00 90 VAL A N 1
ATOM 680 C CA . VAL A 1 90 ? 0.477 -12.171 -13.438 1.00 91.00 90 VAL A CA 1
ATOM 681 C C . VAL A 1 90 ? 1.640 -11.209 -13.235 1.00 91.00 90 VAL A C 1
ATOM 683 O O . VAL A 1 90 ? 1.497 -10.194 -12.569 1.00 91.00 90 VAL A O 1
ATOM 686 N N . HIS A 1 91 ? 2.793 -11.534 -13.809 1.00 92.81 91 HIS A N 1
ATOM 687 C CA . HIS A 1 91 ? 3.914 -10.607 -13.912 1.00 92.81 91 HIS A CA 1
ATOM 688 C C . HIS A 1 91 ? 4.149 -10.284 -15.379 1.00 92.81 91 HIS A C 1
ATOM 690 O O . HIS A 1 91 ? 4.201 -11.190 -16.217 1.00 92.81 91 HIS A O 1
ATOM 696 N N . VAL A 1 92 ? 4.313 -9.003 -15.696 1.00 95.12 92 VAL A N 1
ATOM 697 C CA . VAL A 1 92 ? 4.663 -8.556 -17.046 1.00 95.12 92 VAL A CA 1
ATOM 698 C C . VAL A 1 92 ? 6.151 -8.256 -17.072 1.00 95.12 92 VAL A C 1
ATOM 700 O O . VAL A 1 92 ? 6.633 -7.347 -16.400 1.00 95.12 92 VAL A O 1
ATOM 703 N N . ILE A 1 93 ? 6.885 -9.045 -17.855 1.00 96.12 93 ILE A N 1
ATOM 704 C CA . ILE A 1 93 ? 8.344 -8.991 -17.907 1.00 96.12 93 ILE A CA 1
ATOM 705 C C . ILE A 1 93 ? 8.784 -8.551 -19.300 1.00 96.12 93 ILE A C 1
ATOM 707 O O . ILE A 1 93 ? 8.467 -9.196 -20.299 1.00 96.12 93 ILE A O 1
ATOM 711 N N . GLY A 1 94 ? 9.553 -7.466 -19.355 1.00 94.94 94 GLY A N 1
ATOM 712 C CA . GLY A 1 94 ? 10.207 -6.973 -20.565 1.00 94.94 94 GLY A CA 1
ATOM 713 C C . GLY A 1 94 ? 11.700 -6.771 -20.335 1.00 94.94 94 GLY A C 1
ATOM 714 O O . GLY A 1 94 ? 12.135 -6.565 -19.204 1.00 94.94 94 GLY A O 1
ATOM 715 N N . HIS A 1 95 ? 12.511 -6.813 -21.393 1.00 94.31 95 HIS A N 1
ATOM 716 C CA . HIS A 1 95 ? 13.943 -6.551 -21.265 1.00 94.31 95 HIS A CA 1
ATOM 717 C C . HIS A 1 95 ? 14.507 -5.724 -22.423 1.00 94.31 95 HIS A C 1
ATOM 719 O O . HIS A 1 95 ? 14.087 -5.863 -23.570 1.00 94.31 95 HIS A O 1
ATOM 725 N N . LEU A 1 96 ? 15.505 -4.895 -22.111 1.00 94.50 96 LEU A N 1
ATOM 726 C CA . LEU A 1 96 ? 16.326 -4.166 -23.078 1.00 94.50 96 LEU A CA 1
ATOM 727 C C . LEU A 1 96 ? 17.766 -4.693 -22.958 1.00 94.50 96 LEU A C 1
ATOM 729 O O . LEU A 1 96 ? 18.415 -4.436 -21.938 1.00 94.50 96 LEU A O 1
ATOM 733 N N . PRO A 1 97 ? 18.255 -5.478 -23.936 1.00 91.75 97 PRO A N 1
ATOM 734 C CA . PRO A 1 97 ? 19.558 -6.125 -23.833 1.00 91.75 97 PRO A CA 1
ATOM 735 C C . PRO A 1 97 ? 20.703 -5.111 -23.849 1.00 91.75 97 PRO A C 1
ATOM 737 O O . PRO A 1 97 ? 20.637 -4.081 -24.524 1.00 91.75 97 PRO A O 1
ATOM 740 N N . ALA A 1 98 ? 21.775 -5.438 -23.127 1.00 91.62 98 ALA A N 1
ATOM 741 C CA . ALA A 1 98 ? 23.026 -4.703 -23.224 1.00 91.62 98 ALA A CA 1
ATOM 742 C C . ALA A 1 98 ? 23.592 -4.765 -24.648 1.00 91.62 98 ALA A C 1
ATOM 744 O O . ALA A 1 98 ? 23.524 -5.800 -25.312 1.00 91.62 98 ALA A O 1
ATOM 745 N N . VAL A 1 99 ? 24.242 -3.688 -25.082 1.00 89.12 99 VAL A N 1
ATOM 746 C CA . VAL A 1 99 ? 25.215 -3.800 -26.169 1.00 89.12 99 VAL A CA 1
ATOM 747 C C . VAL A 1 99 ? 26.494 -4.426 -25.623 1.00 89.12 99 VAL A C 1
ATOM 749 O O . VAL A 1 99 ? 26.902 -4.114 -24.503 1.00 89.12 99 VAL A O 1
ATOM 752 N N . GLU A 1 100 ? 27.128 -5.310 -26.398 1.00 69.44 100 GLU A N 1
ATOM 753 C CA . GLU A 1 100 ? 28.425 -5.905 -26.057 1.00 69.44 100 GLU A CA 1
ATOM 754 C C . GLU A 1 100 ? 29.517 -4.829 -26.051 1.00 69.44 100 GLU A C 1
ATOM 756 O O . GLU A 1 100 ? 30.281 -4.641 -26.992 1.00 69.44 100 GLU A O 1
ATOM 761 N N . ALA A 1 101 ? 29.575 -4.083 -24.959 1.00 59.03 101 ALA A N 1
ATOM 762 C CA . ALA A 1 101 ? 30.651 -3.179 -24.643 1.00 59.03 101 ALA A CA 1
ATOM 763 C C . ALA A 1 101 ? 31.010 -3.403 -23.171 1.00 59.03 101 ALA A C 1
ATOM 765 O O . ALA A 1 101 ? 30.180 -3.265 -22.276 1.00 59.03 101 ALA A O 1
ATOM 766 N N . GLN A 1 102 ? 32.279 -3.744 -22.936 1.00 57.78 102 GLN A N 1
ATOM 767 C CA . GLN A 1 102 ? 32.938 -3.730 -21.623 1.00 57.78 102 GLN A CA 1
ATOM 768 C C . GLN A 1 102 ? 32.617 -4.868 -20.628 1.00 57.78 102 GLN A C 1
ATOM 770 O O . GLN A 1 102 ? 32.618 -4.624 -19.429 1.00 57.78 102 GLN A O 1
ATOM 775 N N . ASN A 1 103 ? 32.409 -6.123 -21.058 1.00 66.25 103 ASN A N 1
ATOM 776 C CA . ASN A 1 103 ? 32.217 -7.291 -20.158 1.00 66.25 103 ASN A CA 1
ATOM 777 C C . ASN A 1 103 ? 31.056 -7.168 -19.140 1.00 66.25 103 ASN A C 1
ATOM 779 O O . ASN A 1 103 ? 30.931 -7.989 -18.233 1.00 66.25 103 ASN A O 1
ATOM 783 N N . LEU A 1 104 ? 30.184 -6.167 -19.285 1.00 72.81 104 LEU A N 1
ATOM 784 C CA . LEU A 1 104 ? 29.057 -5.913 -18.383 1.00 72.81 104 LEU A CA 1
ATOM 785 C C . LEU A 1 104 ? 27.762 -6.620 -18.814 1.00 72.81 104 LEU A C 1
ATOM 787 O O . LEU A 1 104 ? 26.777 -6.563 -18.083 1.00 72.81 104 LEU A O 1
ATOM 791 N N . GLY A 1 105 ? 27.763 -7.332 -19.947 1.00 67.56 105 GLY A N 1
ATOM 792 C CA . GLY A 1 105 ? 26.578 -8.012 -20.492 1.00 67.56 105 GLY A CA 1
ATOM 793 C C . GLY A 1 105 ? 25.986 -9.105 -19.591 1.00 67.56 105 GLY A C 1
ATOM 794 O O . GLY A 1 105 ? 24.810 -9.427 -19.720 1.00 67.56 105 GLY A O 1
ATOM 795 N N . GLY A 1 106 ? 26.765 -9.634 -18.639 1.00 79.69 106 GLY A N 1
ATOM 796 C CA . GLY A 1 106 ? 26.280 -10.565 -17.611 1.00 79.69 106 GLY A CA 1
ATOM 797 C C . GLY A 1 106 ? 25.619 -9.892 -16.400 1.00 79.69 106 GLY A C 1
ATOM 798 O O . GLY A 1 106 ? 25.173 -10.587 -15.492 1.00 79.69 106 GLY A O 1
ATOM 799 N N . GLN A 1 107 ? 25.582 -8.557 -16.346 1.00 87.88 107 GLN A N 1
ATOM 800 C CA . GLN A 1 107 ? 24.936 -7.799 -15.275 1.00 87.88 107 GLN A CA 1
ATOM 801 C C . GLN A 1 107 ? 23.609 -7.214 -15.750 1.00 87.88 107 GLN A C 1
ATOM 803 O O . GLN A 1 107 ? 23.475 -6.775 -16.895 1.00 87.88 107 GLN A O 1
ATOM 808 N N . MET A 1 108 ? 22.649 -7.136 -14.828 1.00 91.81 108 MET A N 1
ATOM 809 C CA . MET A 1 108 ? 21.342 -6.554 -15.098 1.00 91.81 108 MET A CA 1
ATOM 810 C C . MET A 1 108 ? 20.952 -5.484 -14.085 1.00 91.81 108 MET A C 1
ATOM 812 O O . MET A 1 108 ? 21.312 -5.553 -12.910 1.00 91.81 108 MET A O 1
ATOM 816 N N . ILE A 1 109 ? 20.194 -4.506 -14.563 1.00 94.88 109 ILE A N 1
ATOM 817 C CA . ILE A 1 109 ? 19.458 -3.548 -13.746 1.00 94.88 109 ILE A CA 1
ATOM 818 C C . ILE A 1 109 ? 18.005 -4.007 -13.757 1.00 94.88 109 ILE A C 1
ATOM 820 O O . ILE A 1 109 ? 17.391 -4.084 -14.820 1.00 94.88 109 ILE A O 1
ATOM 824 N N . VAL A 1 110 ? 17.467 -4.328 -12.582 1.00 96.00 110 VAL A N 1
ATOM 825 C CA . VAL A 1 110 ? 16.056 -4.689 -12.433 1.00 96.00 110 VAL A CA 1
ATOM 826 C C . VAL A 1 110 ? 15.286 -3.453 -11.997 1.00 96.00 110 VAL A C 1
ATOM 828 O O . VAL A 1 110 ? 15.582 -2.868 -10.956 1.00 96.00 110 VAL A O 1
ATOM 831 N N . VAL A 1 111 ? 14.306 -3.059 -12.802 1.00 96.00 111 VAL A N 1
ATOM 832 C CA . VAL A 1 111 ? 13.361 -1.988 -12.493 1.00 96.00 111 VAL A CA 1
ATOM 833 C C . VAL A 1 111 ? 12.019 -2.649 -12.223 1.00 96.00 111 VAL A C 1
ATOM 835 O O . VAL A 1 111 ? 11.478 -3.323 -13.097 1.00 96.00 111 VAL A O 1
ATOM 838 N N . MET A 1 112 ? 11.503 -2.483 -11.008 1.00 95.44 112 MET A N 1
ATOM 839 C CA . MET A 1 112 ? 10.253 -3.105 -10.571 1.00 95.44 112 MET A CA 1
ATOM 840 C C . MET A 1 112 ? 9.232 -2.031 -10.215 1.00 95.44 112 MET A C 1
ATOM 842 O O . MET A 1 112 ? 9.588 -1.040 -9.576 1.00 95.44 112 MET A O 1
ATOM 846 N N . ALA A 1 113 ? 7.977 -2.241 -10.597 1.00 93.62 113 ALA A N 1
ATOM 847 C CA . ALA A 1 113 ? 6.856 -1.424 -10.154 1.00 93.62 113 ALA A CA 1
ATOM 848 C C . ALA A 1 113 ? 5.620 -2.301 -10.004 1.00 93.62 113 ALA A C 1
ATOM 850 O O . ALA A 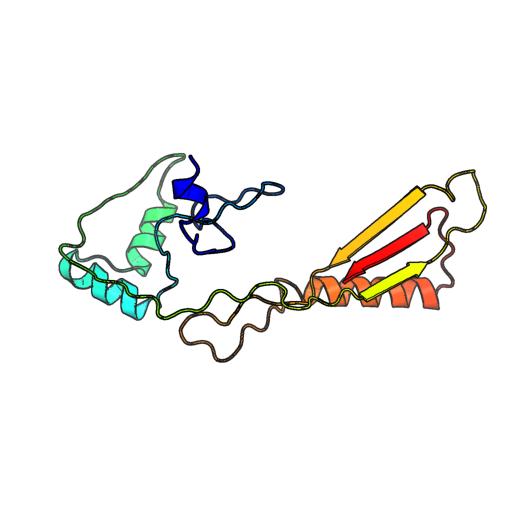1 113 ? 5.177 -2.918 -10.960 1.00 93.62 113 ALA A O 1
ATOM 851 N N . GLN A 1 114 ? 5.057 -2.324 -8.806 1.00 90.06 114 GLN A N 1
ATOM 852 C CA . GLN A 1 114 ? 3.847 -3.075 -8.518 1.00 90.06 114 GLN A CA 1
ATOM 853 C C . GLN A 1 114 ? 2.654 -2.475 -9.283 1.00 90.06 114 GLN A C 1
ATOM 855 O O . GLN A 1 114 ? 2.465 -1.260 -9.242 1.00 90.06 114 GLN A O 1
ATOM 860 N N . TYR A 1 115 ? 1.851 -3.299 -9.969 1.00 88.44 115 TYR A N 1
ATOM 861 C CA . TYR A 1 115 ? 0.653 -2.829 -10.689 1.00 88.44 115 TYR A CA 1
ATOM 862 C C . TYR A 1 115 ? -0.681 -3.274 -10.068 1.00 88.44 115 TYR A C 1
ATOM 864 O O . TYR A 1 115 ? -1.722 -2.713 -10.414 1.00 88.44 115 TYR A O 1
ATOM 872 N N . ASP A 1 116 ? -0.681 -4.279 -9.187 1.00 86.75 116 ASP A N 1
ATOM 873 C CA . ASP A 1 116 ? -1.883 -4.698 -8.459 1.00 86.75 116 ASP A CA 1
ATOM 874 C C . ASP A 1 116 ? -2.222 -3.695 -7.345 1.00 86.75 116 ASP A C 1
ATOM 876 O O . ASP A 1 116 ? -1.545 -2.686 -7.176 1.00 86.75 116 ASP A O 1
ATOM 880 N N . ALA A 1 117 ? -3.307 -3.910 -6.606 1.00 83.00 117 ALA A N 1
ATOM 881 C CA . ALA A 1 117 ? -3.755 -3.000 -5.555 1.00 83.00 117 ALA A CA 1
ATOM 882 C C . ALA A 1 117 ? -4.366 -3.779 -4.384 1.00 83.00 117 ALA A C 1
ATOM 884 O O . ALA A 1 117 ? -4.966 -4.837 -4.602 1.00 83.00 117 ALA A O 1
ATOM 885 N N . PRO A 1 118 ? -4.261 -3.265 -3.144 1.00 78.44 118 PRO A N 1
ATOM 886 C CA . PRO A 1 118 ? -5.002 -3.828 -2.026 1.00 78.44 118 PRO A CA 1
ATOM 887 C C . PRO A 1 118 ? -6.522 -3.669 -2.234 1.00 78.44 118 PRO A C 1
ATOM 889 O O . PRO A 1 118 ? -6.966 -2.865 -3.060 1.00 78.44 118 PRO A O 1
ATOM 892 N N . PRO A 1 119 ? -7.347 -4.413 -1.476 1.00 76.38 119 PRO A N 1
ATOM 893 C CA . PRO A 1 119 ? -8.793 -4.221 -1.502 1.00 76.38 119 PRO A CA 1
ATOM 894 C C . PRO A 1 119 ? -9.196 -2.803 -1.037 1.00 76.38 119 PRO A C 1
ATOM 896 O O . PRO A 1 119 ? -8.452 -2.177 -0.276 1.00 76.38 119 PRO A O 1
ATOM 899 N N . PRO A 1 120 ? -10.383 -2.301 -1.441 1.00 78.69 120 PRO A N 1
ATOM 900 C CA . PRO A 1 120 ? -10.912 -1.010 -0.991 1.00 78.69 120 PRO A CA 1
ATOM 901 C C . PRO A 1 120 ? -10.997 -0.899 0.533 1.00 78.69 120 PRO A C 1
ATOM 903 O O . PRO A 1 120 ? -11.309 -1.874 1.224 1.00 78.69 120 PRO A O 1
ATOM 906 N N . ALA A 1 121 ? -10.754 0.305 1.056 1.00 75.25 121 ALA A N 1
ATOM 907 C CA . ALA A 1 121 ? -10.959 0.589 2.469 1.00 75.25 121 ALA A CA 1
ATOM 908 C C . ALA A 1 121 ? -12.466 0.626 2.808 1.00 75.25 121 ALA A C 1
ATOM 910 O O . ALA A 1 121 ? -13.310 0.768 1.917 1.00 75.25 121 ALA A O 1
ATOM 911 N N . PRO A 1 122 ? -12.850 0.509 4.094 1.00 72.25 122 PRO A N 1
ATOM 912 C CA . PRO A 1 122 ? -14.253 0.568 4.487 1.00 72.25 122 PRO A CA 1
ATOM 913 C C . PRO A 1 122 ? -14.922 1.881 4.054 1.00 72.25 122 PRO A C 1
ATOM 915 O O . PRO A 1 122 ? -14.606 2.947 4.577 1.00 72.25 122 PRO A O 1
ATOM 918 N N . GLY A 1 123 ? -15.901 1.781 3.153 1.00 76.00 123 GLY A N 1
ATOM 919 C CA . GLY A 1 123 ? -16.633 2.929 2.606 1.00 76.00 123 GLY A CA 1
ATOM 920 C C . GLY A 1 123 ? -16.209 3.334 1.193 1.00 76.00 123 GLY A C 1
ATOM 921 O O . GLY A 1 123 ? -16.949 4.079 0.553 1.00 76.00 123 GLY A O 1
ATOM 922 N N . ASP A 1 124 ? -15.101 2.794 0.684 1.00 78.94 124 ASP A N 1
ATOM 923 C CA . ASP A 1 124 ? -14.639 3.043 -0.678 1.00 78.94 124 ASP A CA 1
ATOM 924 C C . ASP A 1 124 ? -15.213 2.012 -1.655 1.00 78.94 124 ASP A C 1
ATOM 926 O O . ASP A 1 124 ? -15.298 0.819 -1.362 1.00 78.94 124 ASP A O 1
ATOM 930 N N . ALA A 1 125 ? -15.584 2.467 -2.855 1.00 82.44 125 ALA A N 1
ATOM 931 C CA . ALA A 1 125 ? -16.033 1.578 -3.928 1.00 82.44 125 ALA A CA 1
ATOM 932 C C . ALA A 1 125 ? -14.859 0.857 -4.615 1.00 82.44 125 ALA A C 1
ATOM 934 O O . ALA A 1 125 ? -14.998 -0.287 -5.044 1.00 82.44 125 ALA A O 1
ATOM 935 N N . ILE A 1 126 ? -13.712 1.533 -4.730 1.00 82.88 126 ILE A N 1
ATOM 936 C CA . ILE A 1 126 ? -12.486 1.041 -5.366 1.00 82.88 126 ILE A CA 1
ATOM 937 C C . ILE A 1 126 ? -11.263 1.566 -4.610 1.00 82.88 126 ILE A C 1
ATOM 939 O O . ILE A 1 126 ? -11.311 2.666 -4.063 1.00 82.88 126 ILE A O 1
ATOM 943 N N . TYR A 1 127 ? -10.158 0.818 -4.633 1.00 82.50 127 TYR A N 1
ATOM 944 C CA . TYR A 1 127 ? -8.845 1.327 -4.239 1.00 82.50 127 TYR A CA 1
ATOM 945 C C . TYR A 1 127 ? -8.070 1.718 -5.503 1.00 82.50 127 TYR A C 1
ATOM 947 O O . TYR A 1 127 ? -7.587 0.836 -6.213 1.00 82.50 127 TYR A O 1
ATOM 955 N N . PRO A 1 128 ? -7.961 3.011 -5.848 1.00 82.62 128 PRO A N 1
ATOM 956 C CA . PRO A 1 128 ? -7.421 3.409 -7.145 1.00 82.62 128 PRO A CA 1
ATOM 957 C C . PRO A 1 128 ? -5.891 3.269 -7.241 1.00 82.62 128 PRO A C 1
ATOM 959 O O . PRO A 1 128 ? -5.359 3.344 -8.342 1.00 82.62 128 PRO A O 1
ATOM 962 N N . ALA A 1 129 ? -5.184 3.093 -6.114 1.00 85.50 129 ALA A N 1
ATOM 963 C CA . ALA A 1 129 ? -3.731 2.882 -6.029 1.00 85.50 129 ALA A CA 1
ATOM 964 C C . ALA A 1 129 ? -2.863 3.848 -6.864 1.00 85.50 129 ALA A C 1
ATOM 966 O O . ALA A 1 129 ? -1.758 3.489 -7.273 1.00 85.50 129 ALA A O 1
ATOM 967 N N . VAL A 1 130 ? -3.348 5.072 -7.126 1.00 86.44 130 VAL A N 1
ATOM 968 C CA . VAL A 1 130 ? -2.710 6.001 -8.077 1.00 86.44 130 VAL A CA 1
ATOM 969 C C . VAL A 1 130 ? -1.283 6.316 -7.658 1.00 86.44 130 VAL A C 1
ATOM 971 O O . VAL A 1 130 ? -0.364 6.171 -8.456 1.00 86.44 130 VAL A O 1
ATOM 974 N N . ASN A 1 131 ? -1.097 6.732 -6.405 1.00 84.25 131 ASN A N 1
ATOM 975 C CA . ASN A 1 131 ? 0.227 7.064 -5.898 1.00 84.25 131 ASN A CA 1
ATOM 976 C C . ASN A 1 131 ? 0.993 5.835 -5.401 1.00 84.25 131 ASN A C 1
ATOM 978 O O . ASN A 1 131 ? 2.214 5.818 -5.504 1.00 84.25 131 ASN A O 1
ATOM 982 N N . ASP A 1 132 ? 0.288 4.829 -4.885 1.00 78.38 132 ASP A N 1
ATOM 983 C CA . ASP A 1 132 ? 0.938 3.689 -4.240 1.00 78.38 132 ASP A CA 1
ATOM 984 C C . ASP A 1 132 ? 1.563 2.724 -5.248 1.00 78.38 132 ASP A C 1
ATOM 986 O O . ASP A 1 132 ? 2.648 2.221 -4.981 1.00 78.38 132 ASP A O 1
ATOM 990 N N . ASN A 1 133 ? 0.920 2.514 -6.406 1.00 85.75 133 ASN A N 1
ATOM 991 C CA . ASN A 1 133 ? 1.329 1.497 -7.381 1.00 85.75 133 ASN A CA 1
ATOM 992 C C . ASN A 1 133 ? 1.343 2.033 -8.828 1.00 85.75 133 ASN A C 1
ATOM 994 O O . ASN A 1 133 ? 2.366 1.967 -9.515 1.00 85.75 133 ASN A O 1
ATOM 998 N N . ALA A 1 134 ? 0.249 2.649 -9.294 1.00 89.69 134 ALA A N 1
ATOM 999 C CA . ALA A 1 134 ? 0.111 3.036 -10.705 1.00 89.69 134 ALA A CA 1
ATOM 1000 C C . ALA A 1 134 ? 1.136 4.096 -11.159 1.00 89.69 134 ALA A C 1
ATOM 1002 O O . ALA A 1 134 ? 1.582 4.076 -12.307 1.00 89.69 134 ALA A O 1
ATOM 1003 N N . SER A 1 135 ? 1.543 4.998 -10.263 1.00 93.56 135 SER A N 1
ATOM 1004 C CA . SER A 1 135 ? 2.578 6.010 -10.511 1.00 93.56 135 SER A CA 1
ATOM 1005 C C . SER A 1 135 ? 3.921 5.381 -10.900 1.00 93.56 135 SER A C 1
ATOM 1007 O O . SER A 1 135 ? 4.562 5.838 -11.847 1.00 93.56 135 SER A O 1
ATOM 1009 N N . GLY A 1 136 ? 4.326 4.298 -10.229 1.00 93.81 136 GLY A N 1
ATOM 1010 C CA . GLY A 1 136 ? 5.563 3.575 -10.516 1.00 93.81 136 GLY A CA 1
ATOM 1011 C C . GLY A 1 136 ? 5.539 2.933 -11.900 1.00 93.81 136 GLY A C 1
ATOM 1012 O O . GLY A 1 136 ? 6.502 3.054 -12.658 1.00 93.81 136 GLY A O 1
ATOM 1013 N N . VAL A 1 137 ? 4.408 2.322 -12.264 1.00 95.25 137 VAL A N 1
ATOM 1014 C CA . VAL A 1 137 ? 4.196 1.750 -13.602 1.00 95.25 137 VAL A CA 1
ATOM 1015 C C . VAL A 1 137 ? 4.234 2.844 -14.669 1.00 95.25 137 VAL A C 1
ATOM 1017 O O . VAL A 1 137 ? 4.903 2.682 -15.687 1.00 95.25 137 VAL A O 1
ATOM 1020 N N . ALA A 1 138 ? 3.580 3.983 -14.430 1.00 96.31 138 ALA A N 1
ATOM 1021 C CA . ALA A 1 138 ? 3.584 5.107 -15.365 1.00 96.31 138 ALA A CA 1
ATOM 1022 C C . ALA A 1 138 ? 5.005 5.631 -15.626 1.00 96.31 138 ALA A C 1
ATOM 1024 O O . ALA A 1 138 ? 5.397 5.803 -16.779 1.00 96.31 138 ALA A O 1
ATOM 1025 N N . VAL A 1 139 ? 5.804 5.819 -14.570 1.00 96.81 139 VAL A N 1
ATOM 1026 C CA . VAL A 1 139 ? 7.210 6.238 -14.691 1.00 96.81 139 VAL A CA 1
ATOM 1027 C C . VAL A 1 139 ? 8.040 5.191 -15.433 1.00 96.81 139 VAL A C 1
ATOM 1029 O O . VAL A 1 139 ? 8.850 5.549 -16.286 1.00 96.81 139 VAL A O 1
ATOM 1032 N N . MET A 1 140 ? 7.836 3.902 -15.147 1.00 97.44 140 MET A N 1
ATOM 1033 C CA . MET A 1 140 ? 8.543 2.821 -15.832 1.00 97.44 140 MET A CA 1
ATOM 1034 C C . MET A 1 140 ? 8.248 2.814 -17.334 1.00 97.44 140 MET A C 1
ATOM 1036 O O . MET A 1 140 ? 9.177 2.777 -18.139 1.00 97.44 140 MET A O 1
ATOM 1040 N N . LEU A 1 141 ? 6.971 2.881 -17.717 1.00 97.31 141 LEU A N 1
ATOM 1041 C CA . LEU A 1 141 ? 6.556 2.890 -19.119 1.00 97.31 141 LEU A CA 1
ATOM 1042 C C . LEU A 1 141 ? 7.079 4.124 -19.856 1.00 97.31 141 LEU A C 1
ATOM 1044 O O . LEU A 1 141 ? 7.547 4.008 -20.988 1.00 97.31 141 LEU A O 1
ATOM 1048 N N . GLU A 1 142 ? 7.064 5.287 -19.209 1.00 98.19 142 GLU A N 1
ATOM 1049 C CA . GLU A 1 142 ? 7.592 6.518 -19.794 1.00 98.19 142 GLU A CA 1
ATOM 1050 C C . GLU A 1 142 ? 9.116 6.463 -19.969 1.00 98.19 142 GLU A C 1
ATOM 1052 O O . GLU A 1 142 ? 9.641 6.854 -21.013 1.00 98.19 142 GLU A O 1
ATOM 1057 N N . ALA A 1 143 ? 9.841 5.899 -19.000 1.00 97.25 143 ALA A N 1
ATOM 1058 C CA . ALA A 1 143 ? 11.275 5.665 -19.131 1.00 97.25 143 ALA A CA 1
ATOM 1059 C C . ALA A 1 143 ? 11.585 4.711 -20.297 1.00 97.25 143 ALA A C 1
ATOM 1061 O O . ALA A 1 143 ? 12.470 5.001 -21.103 1.00 97.25 143 ALA A O 1
ATOM 1062 N N . ILE A 1 144 ? 10.831 3.612 -20.428 1.00 97.31 144 ILE A N 1
ATOM 1063 C CA . ILE A 1 144 ? 10.956 2.669 -21.549 1.00 97.31 144 ILE A CA 1
ATOM 1064 C C . ILE A 1 144 ? 10.709 3.386 -22.882 1.00 97.31 144 ILE A C 1
ATOM 1066 O O . ILE A 1 144 ? 11.505 3.235 -23.811 1.00 97.31 144 ILE A O 1
ATOM 1070 N N . ARG A 1 145 ? 9.644 4.195 -22.974 1.00 98.06 145 ARG A N 1
ATOM 1071 C CA . ARG A 1 145 ? 9.299 4.965 -24.177 1.00 98.06 145 ARG A CA 1
ATOM 1072 C C . ARG A 1 145 ? 10.444 5.886 -24.595 1.00 98.06 145 ARG A C 1
ATOM 1074 O O . ARG A 1 145 ? 10.869 5.839 -25.746 1.00 98.06 145 ARG A O 1
ATOM 1081 N N . ILE A 1 146 ? 10.988 6.669 -23.662 1.00 98.19 146 ILE A N 1
ATOM 1082 C CA . ILE A 1 146 ? 12.099 7.592 -23.935 1.00 98.19 146 ILE A CA 1
ATOM 1083 C C . ILE A 1 146 ? 13.366 6.828 -24.345 1.00 98.19 146 ILE A C 1
ATOM 1085 O O . ILE A 1 146 ? 14.035 7.220 -25.305 1.00 98.19 146 ILE A O 1
ATOM 1089 N N . MET A 1 147 ? 13.705 5.728 -23.663 1.00 96.44 147 MET A N 1
ATOM 1090 C CA . MET A 1 147 ? 14.856 4.893 -24.036 1.00 96.44 147 MET A CA 1
ATOM 1091 C C . MET A 1 147 ? 14.720 4.362 -25.466 1.00 96.44 147 MET A C 1
ATOM 1093 O O . MET A 1 147 ? 15.687 4.389 -26.228 1.00 96.44 147 MET A O 1
ATOM 1097 N N . TYR A 1 148 ? 13.520 3.923 -25.845 1.00 95.44 148 TYR A N 1
ATOM 1098 C CA . TYR A 1 148 ? 13.235 3.446 -27.192 1.00 95.44 148 TYR A CA 1
ATOM 1099 C C . TYR A 1 148 ? 13.331 4.565 -28.241 1.00 95.44 148 TYR A C 1
ATOM 1101 O O . TYR A 1 148 ? 14.071 4.431 -29.214 1.00 95.44 148 TYR A O 1
ATOM 1109 N N . GLU A 1 149 ? 12.644 5.690 -28.033 1.00 97.75 149 GLU A N 1
ATOM 1110 C CA . GLU A 1 149 ? 12.583 6.800 -28.996 1.00 97.75 149 GLU A CA 1
ATOM 1111 C C . GLU A 1 149 ? 13.935 7.483 -29.229 1.00 97.75 149 GLU A C 1
ATOM 1113 O O . GLU A 1 149 ? 14.220 7.942 -30.334 1.00 97.75 149 GLU A O 1
ATOM 1118 N N . THR A 1 150 ? 14.792 7.528 -28.208 1.00 97.75 150 THR A N 1
ATOM 1119 C CA . THR A 1 150 ? 16.144 8.102 -28.312 1.00 97.75 150 THR A CA 1
ATOM 1120 C C . THR A 1 150 ? 17.178 7.118 -28.862 1.00 97.75 150 THR A C 1
ATOM 1122 O O . THR A 1 150 ? 18.329 7.498 -29.083 1.00 97.75 150 THR A O 1
ATOM 1125 N N . GLY A 1 151 ? 16.798 5.854 -29.082 1.00 95.62 151 GLY A N 1
ATOM 1126 C CA . GLY A 1 151 ? 17.716 4.801 -29.510 1.00 95.62 151 GLY A CA 1
ATOM 1127 C C . GLY A 1 151 ? 18.774 4.459 -28.457 1.00 95.62 151 GLY A C 1
ATOM 1128 O O . GLY A 1 151 ? 19.900 4.102 -28.815 1.00 95.62 151 GLY A O 1
ATOM 1129 N N . TYR A 1 152 ? 18.438 4.592 -27.170 1.00 95.50 152 TYR A N 1
ATOM 1130 C CA . TYR A 1 152 ? 19.352 4.327 -26.064 1.00 95.50 152 TYR A CA 1
ATOM 1131 C C . TYR A 1 152 ? 19.877 2.886 -26.103 1.00 95.50 152 TYR A C 1
ATOM 1133 O O . TYR A 1 152 ? 19.127 1.921 -26.246 1.00 95.50 152 TYR A O 1
ATOM 1141 N N . ARG A 1 153 ? 21.197 2.742 -25.958 1.00 92.62 153 ARG A N 1
ATOM 1142 C CA . ARG A 1 153 ? 21.910 1.461 -25.991 1.00 92.62 153 ARG A CA 1
ATOM 1143 C C . ARG A 1 153 ? 22.639 1.258 -24.666 1.00 92.62 153 ARG A C 1
ATOM 1145 O O . ARG A 1 153 ? 23.696 1.860 -24.472 1.00 92.62 153 ARG A O 1
ATOM 1152 N N . PRO A 1 154 ? 22.089 0.462 -23.737 1.00 91.94 154 PRO A N 1
ATOM 1153 C CA . PRO A 1 154 ? 22.668 0.336 -22.411 1.00 91.94 154 PRO A CA 1
ATOM 1154 C C . PRO A 1 154 ? 23.880 -0.603 -22.404 1.00 91.94 154 PRO A C 1
ATOM 1156 O O . PRO A 1 154 ? 23.944 -1.561 -23.168 1.00 91.94 154 PRO A O 1
ATOM 1159 N N . TYR A 1 155 ? 24.824 -0.377 -21.487 1.00 91.75 155 TYR A N 1
ATOM 1160 C CA . TYR A 1 155 ? 25.948 -1.300 -21.243 1.00 91.75 155 TYR A CA 1
ATOM 1161 C C . TYR A 1 155 ? 25.586 -2.473 -20.313 1.00 91.75 155 TYR A C 1
ATOM 1163 O O . TYR A 1 155 ? 26.363 -3.411 -20.167 1.00 91.75 155 TYR A O 1
ATOM 1171 N N . LYS A 1 156 ? 24.413 -2.417 -19.670 1.00 91.75 156 LYS A N 1
ATOM 1172 C CA . LYS A 1 156 ? 23.840 -3.476 -18.828 1.00 91.75 156 LYS A CA 1
ATOM 1173 C C . LYS A 1 156 ? 22.439 -3.799 -19.319 1.00 91.75 156 LYS A C 1
ATOM 1175 O O . LYS A 1 156 ? 21.736 -2.907 -19.783 1.00 91.75 156 LYS A O 1
ATOM 1180 N N . THR A 1 157 ? 22.018 -5.047 -19.182 1.00 92.69 157 THR A N 1
ATOM 1181 C CA . THR A 1 157 ? 20.652 -5.424 -19.547 1.00 92.69 157 THR A CA 1
ATOM 1182 C C . THR A 1 157 ? 19.680 -4.791 -18.557 1.00 92.69 157 THR A C 1
ATOM 1184 O O . THR A 1 157 ? 19.876 -4.900 -17.348 1.00 92.69 157 THR A O 1
ATOM 1187 N N . PHE A 1 158 ? 18.628 -4.143 -19.043 1.00 96.12 158 PHE A N 1
ATOM 1188 C CA . PHE A 1 158 ? 17.504 -3.755 -18.195 1.00 96.12 158 PHE A CA 1
ATOM 1189 C C . PHE A 1 158 ? 16.457 -4.863 -18.215 1.00 96.12 158 PHE A C 1
ATOM 1191 O O . PHE A 1 158 ? 16.097 -5.344 -19.289 1.00 96.12 158 PHE A O 1
ATOM 1198 N N . LEU A 1 159 ? 15.966 -5.246 -17.039 1.00 96.44 159 LEU A N 1
ATOM 1199 C CA . LEU A 1 159 ? 14.780 -6.077 -16.869 1.00 96.44 159 LEU A CA 1
ATOM 1200 C C . LEU A 1 159 ? 13.707 -5.234 -16.187 1.00 96.44 159 LEU A C 1
ATOM 1202 O O . LEU A 1 159 ? 13.911 -4.748 -15.076 1.00 96.44 159 LEU A O 1
ATOM 1206 N N . PHE A 1 160 ? 12.581 -5.074 -16.861 1.00 97.38 160 PHE A N 1
ATOM 1207 C CA . PHE A 1 160 ? 11.406 -4.383 -16.359 1.00 97.38 160 PHE A CA 1
ATOM 1208 C C . PHE A 1 160 ? 10.406 -5.427 -15.883 1.00 97.38 160 PHE A C 1
ATOM 1210 O O . PHE A 1 160 ? 10.092 -6.358 -16.629 1.00 97.38 160 PHE A O 1
ATOM 1217 N N . VAL A 1 161 ? 9.940 -5.285 -14.645 1.00 96.31 161 VAL A N 1
ATOM 1218 C CA . VAL A 1 161 ? 8.976 -6.197 -14.027 1.00 96.31 161 VAL A CA 1
ATOM 1219 C C . VAL A 1 161 ? 7.833 -5.375 -13.454 1.00 96.31 161 VAL A C 1
ATOM 1221 O O . VAL A 1 161 ? 8.056 -4.555 -12.559 1.00 96.31 161 VAL A O 1
ATOM 1224 N N . ALA A 1 162 ? 6.633 -5.607 -13.974 1.00 93.31 162 ALA A N 1
ATOM 1225 C CA . ALA A 1 162 ? 5.393 -5.169 -13.352 1.00 93.31 162 ALA A CA 1
ATOM 1226 C C . ALA A 1 162 ? 4.702 -6.360 -12.684 1.00 93.31 162 ALA A C 1
ATOM 1228 O O . ALA A 1 162 ? 4.557 -7.406 -13.362 1.00 93.31 162 ALA A O 1
#